Protein AF-A0A928U5S9-F1 (afdb_monomer_lite)

pLDDT: mean 78.38, std 16.63, range [37.66, 92.5]

Sequence (80 aa):
MVAEKELKQKIFVCPHCKGTNFIFFGMQRQKGLFKGRELWNCKTCHSTFAREAIDVNNLEENTSFNSKTFPFYYKARFSC

Structure (mmCIF, N/CA/C/O backbone):
data_AF-A0A928U5S9-F1
#
_entry.id   AF-A0A928U5S9-F1
#
loop_
_atom_site.group_PDB
_atom_site.id
_atom_site.type_symbol
_atom_site.label_atom_id
_atom_site.label_alt_id
_atom_site.label_comp_id
_atom_site.label_asym_id
_atom_site.label_entity_id
_atom_site.label_seq_id
_atom_site.pdbx_PDB_ins_code
_atom_site.Cartn_x
_atom_site.Cartn_y
_atom_site.Cartn_z
_atom_site.occupancy
_atom_site.B_iso_or_equiv
_atom_site.auth_seq_id
_atom_site.auth_comp_id
_atom_site.auth_asym_id
_atom_site.auth_atom_id
_atom_site.pdbx_PDB_model_num
ATOM 1 N N . MET A 1 1 ? 14.561 35.975 -8.383 1.00 45.09 1 MET A N 1
ATOM 2 C CA . MET A 1 1 ? 13.192 35.427 -8.289 1.00 45.09 1 MET A CA 1
ATOM 3 C C . MET A 1 1 ? 13.168 34.035 -8.902 1.00 45.09 1 MET A C 1
ATOM 5 O O . MET A 1 1 ? 12.892 33.937 -10.081 1.00 45.09 1 MET A O 1
ATOM 9 N N . VAL A 1 2 ? 13.449 32.979 -8.144 1.00 43.50 2 VAL A N 1
ATOM 10 C CA . VAL A 1 2 ? 12.749 31.694 -8.294 1.00 43.50 2 VAL A CA 1
ATOM 11 C C . VAL A 1 2 ? 12.793 31.102 -6.898 1.00 43.50 2 VAL A C 1
ATOM 13 O O . VAL A 1 2 ? 13.865 30.809 -6.387 1.00 43.50 2 VAL A O 1
ATOM 16 N N . ALA A 1 3 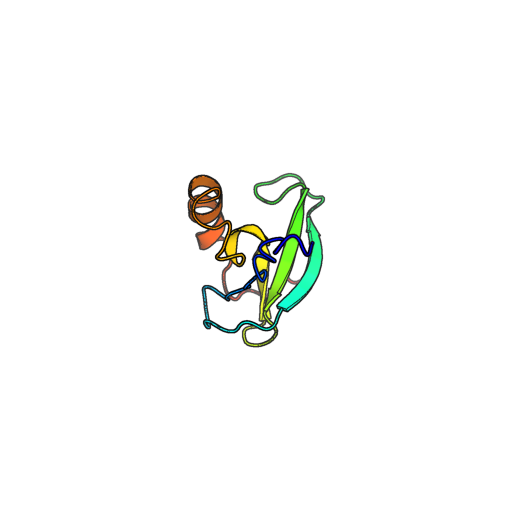? 11.642 31.060 -6.235 1.00 44.25 3 ALA A N 1
ATOM 17 C CA . ALA A 1 3 ? 11.506 30.333 -4.991 1.00 44.25 3 ALA A CA 1
ATOM 18 C C . ALA A 1 3 ? 11.845 28.874 -5.300 1.00 44.25 3 ALA A C 1
ATOM 20 O O . ALA A 1 3 ? 11.070 28.197 -5.980 1.00 44.25 3 ALA A O 1
ATOM 21 N N . GLU A 1 4 ? 13.009 28.421 -4.840 1.00 45.94 4 GLU A N 1
ATOM 22 C CA . GLU A 1 4 ? 13.354 27.011 -4.718 1.00 45.94 4 GLU A CA 1
ATOM 23 C C . GLU A 1 4 ? 12.391 26.425 -3.687 1.00 45.94 4 GLU A C 1
ATOM 25 O O . GLU A 1 4 ? 12.657 26.300 -2.496 1.00 45.94 4 GLU A O 1
ATOM 30 N N . LYS A 1 5 ? 11.164 26.185 -4.150 1.00 45.31 5 LYS A N 1
ATOM 31 C CA . LYS A 1 5 ? 10.167 25.396 -3.459 1.00 45.31 5 LYS A CA 1
ATOM 32 C C . LYS A 1 5 ? 10.786 24.012 -3.432 1.00 45.31 5 LYS A C 1
ATOM 34 O O . LYS A 1 5 ? 10.694 23.309 -4.432 1.00 45.31 5 LYS A O 1
ATOM 39 N N . GLU A 1 6 ? 11.476 23.706 -2.335 1.00 45.81 6 GLU A N 1
ATOM 40 C CA . GLU A 1 6 ? 11.901 22.381 -1.892 1.00 45.81 6 GLU A CA 1
ATOM 41 C C . GLU A 1 6 ? 10.829 21.366 -2.293 1.00 45.81 6 GLU A C 1
ATOM 43 O O . GLU A 1 6 ? 9.847 21.117 -1.586 1.00 45.81 6 GLU A O 1
ATOM 48 N N . LEU A 1 7 ? 10.959 20.838 -3.507 1.00 47.06 7 LEU A N 1
ATOM 49 C CA . LEU A 1 7 ? 10.074 19.832 -4.036 1.00 47.06 7 LEU A CA 1
ATOM 50 C C . LEU A 1 7 ? 10.569 18.571 -3.352 1.00 47.06 7 LEU A C 1
ATOM 52 O O . LEU A 1 7 ? 11.356 17.843 -3.947 1.00 47.06 7 LEU A O 1
ATOM 56 N N . LYS A 1 8 ? 10.180 18.367 -2.081 1.00 47.94 8 LYS A N 1
ATOM 57 C CA . LYS A 1 8 ? 10.343 17.100 -1.360 1.00 47.94 8 LYS A CA 1
ATOM 58 C C . LYS A 1 8 ? 9.892 16.020 -2.333 1.00 47.94 8 LYS A C 1
ATOM 60 O O . LYS A 1 8 ? 8.689 15.812 -2.521 1.00 47.94 8 LYS A O 1
ATOM 65 N N . GLN A 1 9 ? 10.841 15.403 -3.031 1.00 54.59 9 GLN A N 1
ATOM 66 C CA . GLN A 1 9 ? 10.550 14.330 -3.957 1.00 54.59 9 GLN A CA 1
ATOM 67 C C . GLN A 1 9 ? 9.918 13.261 -3.081 1.00 54.59 9 GLN A C 1
ATOM 69 O O . GLN A 1 9 ? 10.534 12.800 -2.123 1.00 54.59 9 GLN A O 1
ATOM 74 N N . LYS A 1 10 ? 8.636 12.964 -3.312 1.00 63.25 10 LYS A N 1
ATOM 75 C CA . LYS A 1 10 ? 7.920 11.932 -2.561 1.00 63.25 10 LYS A CA 1
ATOM 76 C C . LYS A 1 10 ? 8.559 10.600 -2.924 1.00 63.25 10 LYS A C 1
ATOM 78 O O . LYS A 1 10 ? 8.234 10.014 -3.953 1.00 63.25 10 LYS A O 1
ATOM 83 N N . ILE A 1 11 ? 9.526 10.178 -2.121 1.00 83.81 11 ILE A N 1
ATOM 84 C CA . ILE A 1 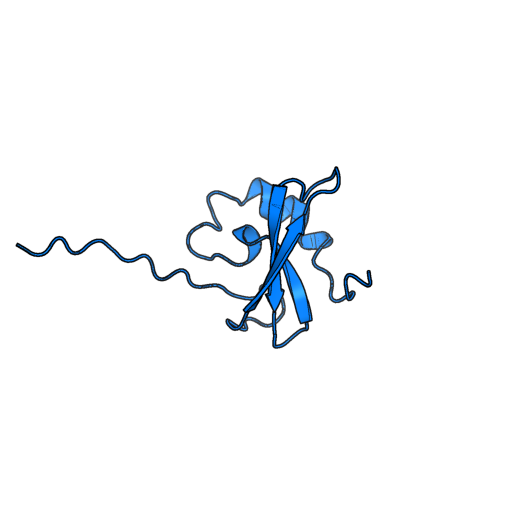11 ? 10.241 8.928 -2.318 1.00 83.81 11 ILE A CA 1
ATOM 85 C C . ILE A 1 11 ? 9.425 7.855 -1.598 1.00 83.81 11 ILE A C 1
ATOM 87 O O . ILE A 1 11 ? 9.327 7.834 -0.373 1.00 83.81 11 ILE A O 1
ATOM 91 N N . PHE A 1 12 ? 8.790 6.979 -2.371 1.00 89.44 12 PHE A N 1
ATOM 92 C CA . PHE A 1 12 ? 8.106 5.818 -1.819 1.00 89.44 12 PHE A CA 1
ATOM 93 C C . PHE A 1 12 ? 9.059 4.625 -1.804 1.00 89.44 12 PHE A C 1
ATOM 95 O O . PHE A 1 12 ? 9.645 4.302 -2.834 1.00 89.44 12 PHE A O 1
ATOM 102 N N . VAL A 1 13 ? 9.211 3.954 -0.660 1.00 90.88 13 VAL A N 1
ATOM 103 C CA . VAL A 1 13 ? 10.077 2.777 -0.506 1.00 90.88 13 VAL A CA 1
ATOM 104 C C . VAL A 1 13 ? 9.300 1.636 0.127 1.00 90.88 13 VAL A C 1
ATOM 106 O O . VAL A 1 13 ? 8.695 1.770 1.187 1.00 90.88 13 VAL A O 1
ATOM 109 N N . CYS A 1 14 ? 9.344 0.472 -0.515 1.00 89.94 14 CYS A N 1
ATOM 110 C CA . CYS A 1 14 ? 8.684 -0.721 -0.014 1.00 89.94 14 CYS A CA 1
ATOM 111 C C . CYS A 1 14 ? 9.433 -1.251 1.212 1.00 89.94 14 CYS A C 1
ATOM 113 O O . CYS A 1 14 ? 10.606 -1.613 1.088 1.00 89.94 14 CYS A O 1
ATOM 115 N N . PRO A 1 15 ? 8.787 -1.390 2.381 1.00 86.56 15 PRO A N 1
ATOM 116 C CA . PRO A 1 15 ? 9.466 -1.901 3.564 1.00 86.56 15 PRO A CA 1
ATOM 117 C C . PRO A 1 15 ? 9.923 -3.357 3.394 1.00 86.56 15 PRO A C 1
ATOM 119 O O . PRO A 1 15 ? 10.938 -3.735 3.975 1.00 86.56 15 PRO A O 1
ATOM 122 N N . HIS A 1 16 ? 9.229 -4.139 2.558 1.00 87.38 16 HIS A N 1
ATOM 123 C CA . HIS A 1 16 ? 9.507 -5.559 2.323 1.00 87.38 16 HIS A CA 1
ATOM 124 C C . HIS A 1 16 ? 10.643 -5.829 1.339 1.00 87.38 16 HIS A C 1
ATOM 126 O O . HIS A 1 16 ? 11.503 -6.660 1.610 1.00 87.38 16 HIS A O 1
ATOM 132 N N . CYS A 1 17 ? 10.623 -5.180 0.174 1.00 89.88 17 CYS A N 1
ATOM 133 C CA . CYS A 1 17 ? 11.557 -5.481 -0.917 1.00 89.88 17 CYS A CA 1
ATOM 134 C C . CYS A 1 17 ? 12.429 -4.290 -1.318 1.00 89.88 17 CYS A C 1
ATOM 136 O O . CYS A 1 17 ? 13.152 -4.383 -2.301 1.00 89.88 17 CYS A O 1
ATOM 138 N N . LYS A 1 18 ? 12.309 -3.156 -0.613 1.00 89.56 18 LYS A N 1
ATOM 139 C CA . LYS A 1 18 ? 13.007 -1.888 -0.891 1.00 89.56 18 LYS A CA 1
ATOM 140 C C . LYS A 1 18 ? 12.768 -1.301 -2.291 1.00 89.56 18 LYS A C 1
ATOM 142 O O . LYS A 1 18 ? 13.407 -0.327 -2.662 1.00 89.56 18 LYS A O 1
ATOM 147 N N . GLY A 1 19 ? 11.815 -1.846 -3.051 1.00 89.25 19 GLY A N 1
ATOM 148 C CA . GLY A 1 19 ? 11.411 -1.316 -4.353 1.00 89.25 19 GLY A CA 1
ATOM 149 C C . GLY A 1 19 ? 10.664 0.012 -4.233 1.00 89.25 19 GLY A C 1
ATOM 150 O O . GLY A 1 19 ? 9.967 0.249 -3.249 1.00 89.25 19 GLY A O 1
ATOM 151 N N . THR A 1 20 ? 10.781 0.855 -5.255 1.00 91.25 20 THR A N 1
ATOM 152 C CA . THR A 1 20 ? 10.216 2.217 -5.286 1.00 91.25 20 THR A CA 1
ATOM 153 C C . THR A 1 20 ? 9.019 2.366 -6.229 1.00 91.25 20 THR A C 1
ATOM 155 O O . THR A 1 20 ? 8.386 3.417 -6.288 1.00 91.25 20 THR A O 1
ATOM 158 N N . ASN A 1 21 ? 8.670 1.300 -6.955 1.00 90.44 21 ASN A N 1
ATOM 159 C CA . ASN A 1 21 ? 7.572 1.296 -7.915 1.00 90.44 21 ASN A CA 1
ATOM 160 C C . ASN A 1 21 ? 6.253 0.896 -7.252 1.00 90.44 21 ASN A C 1
ATOM 162 O O . ASN A 1 21 ? 6.063 -0.261 -6.856 1.00 90.44 21 ASN A O 1
ATOM 166 N N . PHE A 1 22 ? 5.316 1.841 -7.210 1.00 91.06 22 PHE A N 1
ATOM 167 C CA . PHE A 1 22 ? 3.988 1.652 -6.637 1.00 91.06 22 PHE A CA 1
ATOM 168 C C . PHE A 1 22 ? 2.881 2.012 -7.621 1.00 91.06 22 PHE A C 1
ATOM 170 O O . PHE A 1 22 ? 3.069 2.793 -8.553 1.00 91.06 22 PHE A O 1
ATOM 177 N N . ILE A 1 23 ? 1.708 1.432 -7.398 1.00 92.25 23 ILE A N 1
ATOM 178 C CA . ILE A 1 23 ? 0.458 1.817 -8.043 1.00 92.25 23 ILE A CA 1
ATOM 179 C C . ILE A 1 23 ? -0.582 2.107 -6.966 1.00 92.25 23 ILE A C 1
ATOM 181 O O . ILE A 1 23 ? -0.669 1.389 -5.969 1.00 92.25 23 ILE A O 1
ATOM 185 N N . PHE A 1 24 ? -1.359 3.168 -7.158 1.00 91.50 24 PHE A N 1
ATOM 186 C CA . PHE A 1 24 ? -2.485 3.463 -6.285 1.00 91.50 24 PHE A CA 1
ATOM 187 C C . PHE A 1 24 ? -3.519 2.336 -6.385 1.00 91.50 24 PHE A C 1
ATOM 189 O O . PHE A 1 24 ? -3.952 1.988 -7.482 1.00 91.50 24 PHE A O 1
ATOM 196 N N . PHE A 1 25 ? -3.883 1.751 -5.244 1.00 89.38 25 PHE A N 1
ATOM 197 C CA . PHE A 1 25 ? -4.869 0.673 -5.169 1.00 89.38 25 PHE A CA 1
ATOM 198 C C . PHE A 1 25 ? -6.266 1.222 -4.868 1.00 89.38 25 PHE A C 1
ATOM 200 O O . PHE A 1 25 ? -7.246 0.798 -5.472 1.00 89.38 25 PHE A O 1
ATOM 207 N N . GLY A 1 26 ? -6.363 2.181 -3.944 1.00 90.69 26 GLY A N 1
ATOM 208 C CA . GLY A 1 26 ? -7.639 2.773 -3.559 1.00 90.69 26 GLY A CA 1
ATOM 209 C C . GLY A 1 26 ? -7.616 3.411 -2.176 1.00 90.69 26 GLY A C 1
ATOM 210 O O . GLY A 1 26 ? -6.627 3.349 -1.452 1.00 90.69 26 GLY A O 1
ATOM 211 N N . MET A 1 27 ? -8.742 4.007 -1.790 1.00 92.50 27 MET A N 1
ATOM 212 C CA . MET A 1 27 ? -8.970 4.480 -0.423 1.00 92.50 27 MET A CA 1
ATOM 213 C C . MET A 1 27 ? -9.669 3.400 0.396 1.00 92.50 27 MET A C 1
ATOM 215 O O . MET A 1 27 ? -10.702 2.874 -0.026 1.00 92.50 27 MET A O 1
ATOM 219 N N . GLN A 1 28 ? -9.163 3.112 1.592 1.00 90.12 28 GLN A N 1
ATOM 220 C CA . GLN A 1 28 ? -9.826 2.176 2.490 1.00 90.12 28 GLN A CA 1
ATOM 221 C C . GLN A 1 28 ? -11.052 2.835 3.134 1.00 90.12 28 GLN A C 1
ATOM 223 O O . GLN A 1 28 ? -10.942 3.766 3.933 1.00 90.12 28 GLN A O 1
ATOM 228 N N . ARG A 1 29 ? -12.242 2.337 2.797 1.00 88.81 29 ARG A N 1
ATOM 229 C CA . ARG A 1 29 ? -13.522 2.870 3.296 1.00 88.81 29 ARG A CA 1
ATOM 230 C C . ARG A 1 29 ? -14.039 2.124 4.521 1.00 88.81 29 ARG A C 1
ATOM 232 O O . ARG A 1 29 ? -14.843 2.673 5.276 1.00 88.81 29 ARG A O 1
ATOM 239 N N . GLN A 1 30 ? -13.595 0.885 4.719 1.00 85.00 30 GLN A N 1
ATOM 240 C CA . GLN A 1 30 ? -14.069 0.057 5.819 1.00 85.00 30 GLN A CA 1
ATOM 241 C C . GLN A 1 30 ? -13.582 0.594 7.169 1.00 85.00 30 GLN A C 1
ATOM 243 O O . GLN A 1 30 ? -12.504 1.185 7.278 1.00 85.00 30 GLN A O 1
ATOM 248 N N . LYS A 1 31 ? -14.402 0.403 8.213 1.00 83.38 31 LYS A N 1
ATOM 249 C CA . LYS A 1 31 ? -14.002 0.699 9.594 1.00 83.38 31 LYS A CA 1
ATOM 250 C C . LYS A 1 31 ? -12.801 -0.178 9.958 1.00 83.38 31 LYS A C 1
ATOM 252 O O . LYS A 1 31 ? -12.781 -1.355 9.626 1.00 83.38 31 LYS A O 1
ATOM 257 N N . GLY A 1 32 ? -11.817 0.394 10.644 1.00 86.00 32 GLY A N 1
ATOM 258 C CA . GLY A 1 32 ? -10.608 -0.320 11.044 1.00 86.00 32 GLY A CA 1
ATOM 259 C C . GLY A 1 32 ? -9.384 0.586 11.046 1.00 86.00 32 GLY A C 1
ATOM 260 O O . GLY A 1 32 ? -9.500 1.801 10.877 1.00 86.00 32 GLY A O 1
ATOM 261 N N . LEU A 1 33 ? -8.212 -0.027 11.215 1.00 85.00 33 LEU A N 1
ATOM 262 C CA . LEU A 1 33 ? -6.929 0.665 11.362 1.00 85.00 33 LEU A CA 1
ATOM 263 C C . LEU A 1 33 ? -6.595 1.574 10.167 1.00 85.00 33 LEU A C 1
ATOM 265 O O . LEU A 1 33 ? -6.036 2.649 10.346 1.00 85.00 33 LEU A O 1
ATOM 269 N N . PHE A 1 34 ? -6.990 1.168 8.961 1.00 86.75 34 PHE A N 1
AT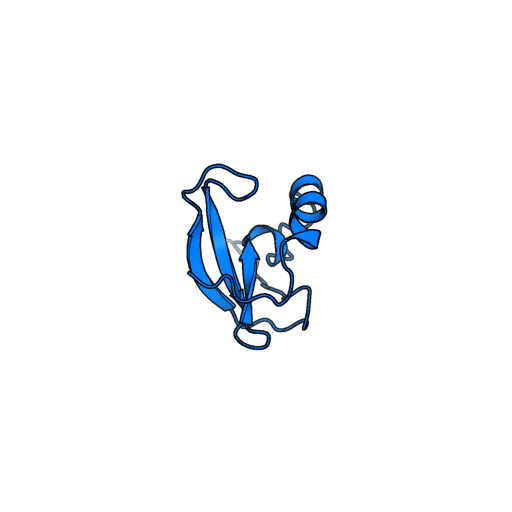OM 270 C CA . PHE A 1 34 ? -6.686 1.864 7.709 1.00 86.75 34 PHE A CA 1
ATOM 271 C C . PHE A 1 34 ? -7.801 2.797 7.215 1.00 86.75 34 PHE A C 1
ATOM 273 O O . PHE A 1 34 ? -7.695 3.329 6.115 1.00 86.75 34 PHE A O 1
ATOM 280 N N . LYS A 1 35 ? -8.889 3.000 7.971 1.00 90.06 35 LYS A N 1
ATOM 281 C CA . LYS A 1 35 ? -10.037 3.796 7.506 1.00 90.06 35 LYS A CA 1
ATOM 282 C C . LYS A 1 35 ? -9.606 5.202 7.063 1.00 90.06 35 LYS A C 1
ATOM 284 O O . LYS A 1 35 ? -8.988 5.934 7.831 1.00 90.06 35 LYS A O 1
ATOM 289 N N . GLY A 1 36 ? -9.994 5.587 5.849 1.00 89.75 36 GLY A N 1
ATOM 290 C CA . GLY A 1 36 ? -9.709 6.900 5.265 1.00 89.75 36 GLY A CA 1
ATOM 291 C C . GLY A 1 36 ? -8.278 7.071 4.752 1.00 89.75 36 GLY A C 1
ATOM 292 O O . GLY A 1 36 ? -7.910 8.179 4.382 1.00 89.75 36 GLY A O 1
ATOM 293 N N . ARG A 1 37 ? -7.473 6.002 4.734 1.00 90.06 37 ARG A N 1
ATOM 294 C CA . ARG A 1 37 ? -6.089 6.027 4.253 1.00 90.06 37 ARG A CA 1
ATOM 295 C C . ARG A 1 37 ? -6.008 5.584 2.794 1.00 90.06 37 ARG A C 1
ATOM 297 O O . ARG A 1 37 ? -6.782 4.733 2.340 1.00 90.06 37 ARG A O 1
ATOM 304 N N . GLU A 1 38 ? -5.041 6.146 2.076 1.00 92.38 38 GLU A N 1
ATOM 305 C CA . GLU A 1 38 ? -4.680 5.720 0.724 1.00 92.38 38 GLU A CA 1
ATOM 306 C C . GLU A 1 38 ? -3.850 4.437 0.786 1.00 92.38 38 GLU A C 1
ATOM 308 O O . GLU A 1 38 ? -2.828 4.388 1.471 1.00 92.38 38 GLU A O 1
ATOM 313 N N . LEU A 1 39 ? -4.262 3.423 0.031 1.00 91.38 39 LEU A N 1
ATOM 314 C CA . LEU A 1 39 ? -3.550 2.165 -0.126 1.00 91.38 39 LEU A CA 1
ATOM 315 C C . LEU A 1 39 ? -2.833 2.110 -1.476 1.00 91.38 39 LEU A C 1
ATOM 317 O O . LEU A 1 39 ? -3.382 2.478 -2.518 1.00 91.38 39 LEU A O 1
ATOM 321 N N . TRP A 1 40 ? -1.608 1.601 -1.448 1.00 92.38 40 TRP A N 1
ATOM 322 C CA . TRP A 1 40 ? -0.682 1.550 -2.571 1.00 92.38 40 TRP A CA 1
ATOM 323 C C . TRP A 1 40 ? -0.082 0.156 -2.684 1.00 92.38 40 TRP A C 1
ATOM 325 O O . TRP A 1 40 ? 0.405 -0.402 -1.702 1.00 92.38 40 TRP A O 1
ATOM 335 N N . ASN A 1 41 ? -0.099 -0.413 -3.885 1.00 90.94 41 ASN A N 1
ATOM 336 C CA . ASN A 1 41 ? 0.459 -1.729 -4.158 1.00 90.94 41 ASN A CA 1
ATOM 337 C C . ASN A 1 41 ? 1.884 -1.603 -4.713 1.00 90.94 41 ASN A C 1
ATOM 339 O O . ASN A 1 41 ? 2.125 -0.861 -5.666 1.00 90.94 41 ASN A O 1
ATOM 343 N N . CYS A 1 42 ? 2.833 -2.328 -4.123 1.00 91.50 42 CYS A N 1
ATOM 344 C CA . CYS A 1 42 ? 4.194 -2.424 -4.638 1.00 91.50 42 CYS A CA 1
ATOM 345 C C . CYS A 1 42 ? 4.221 -3.343 -5.864 1.00 91.50 42 CYS A C 1
ATOM 347 O O . CYS A 1 42 ? 3.908 -4.525 -5.753 1.00 91.50 42 CYS A O 1
ATOM 349 N N . LYS A 1 43 ? 4.684 -2.850 -7.016 1.00 89.81 43 LYS A N 1
ATOM 350 C CA . LYS A 1 43 ? 4.710 -3.652 -8.253 1.00 89.81 43 LYS A CA 1
ATOM 351 C C . LYS A 1 43 ? 5.703 -4.820 -8.219 1.00 89.81 43 LYS A C 1
ATOM 353 O O . LYS A 1 43 ? 5.556 -5.743 -9.006 1.00 89.81 43 LYS A O 1
ATOM 358 N N . THR A 1 44 ? 6.698 -4.781 -7.330 1.00 89.62 44 THR A N 1
ATOM 359 C CA . THR A 1 44 ? 7.745 -5.813 -7.233 1.00 89.62 44 THR A CA 1
ATOM 360 C C . THR A 1 44 ? 7.326 -6.997 -6.365 1.00 89.62 44 THR A C 1
ATOM 362 O O . THR A 1 44 ? 7.554 -8.141 -6.733 1.00 89.62 44 THR A O 1
ATOM 365 N N . CYS A 1 45 ? 6.743 -6.738 -5.190 1.00 89.31 45 CYS A N 1
ATOM 366 C CA . CYS A 1 45 ? 6.366 -7.792 -4.237 1.00 89.31 45 CYS A CA 1
ATOM 367 C C . CYS A 1 45 ? 4.851 -7.968 -4.080 1.00 89.31 45 CYS A C 1
ATOM 369 O O . CYS A 1 45 ? 4.417 -8.798 -3.284 1.00 89.31 45 CYS A O 1
ATOM 371 N N . HIS A 1 46 ? 4.059 -7.167 -4.798 1.00 88.06 46 HIS A N 1
ATOM 372 C CA . HIS A 1 46 ? 2.594 -7.163 -4.804 1.00 88.06 46 HIS A CA 1
ATOM 373 C C . HIS A 1 46 ? 1.933 -6.966 -3.434 1.00 88.06 46 HIS A C 1
ATOM 375 O O . HIS A 1 46 ? 0.730 -7.181 -3.298 1.00 88.06 46 HIS A O 1
ATOM 381 N N . SER A 1 47 ? 2.692 -6.532 -2.426 1.00 87.44 47 SER A N 1
ATOM 382 C CA . SER A 1 47 ? 2.164 -6.168 -1.111 1.00 87.44 47 SER A CA 1
ATOM 383 C C . SER A 1 47 ? 1.515 -4.785 -1.172 1.00 87.44 47 SER A C 1
ATOM 385 O O . SER A 1 47 ? 1.990 -3.902 -1.894 1.00 87.44 47 SER A O 1
ATOM 387 N N . THR A 1 48 ? 0.435 -4.603 -0.418 1.00 88.75 48 THR A N 1
ATOM 388 C CA . THR A 1 48 ? -0.292 -3.333 -0.332 1.00 88.75 48 THR A CA 1
ATOM 389 C C . THR A 1 48 ? -0.001 -2.662 1.003 1.00 88.75 48 THR A C 1
ATOM 391 O O . THR A 1 48 ? -0.045 -3.307 2.046 1.00 88.75 48 THR A O 1
ATOM 394 N N . PHE A 1 49 ? 0.276 -1.363 0.962 1.00 89.56 49 PHE A N 1
ATOM 395 C CA . PHE A 1 49 ? 0.665 -0.551 2.110 1.00 89.56 49 PHE A CA 1
ATOM 396 C C . PHE A 1 49 ? -0.189 0.709 2.176 1.00 89.56 49 PHE A C 1
ATOM 398 O O . PHE A 1 49 ? -0.616 1.206 1.133 1.00 89.56 49 PHE A O 1
ATOM 405 N N . ALA A 1 50 ? -0.407 1.268 3.368 1.00 90.88 50 ALA A N 1
ATOM 406 C CA . ALA A 1 50 ? -0.856 2.652 3.437 1.00 90.88 50 ALA A CA 1
ATOM 407 C C . ALA A 1 50 ? 0.284 3.576 3.003 1.00 90.88 50 ALA A C 1
ATOM 409 O O . ALA A 1 50 ? 1.463 3.262 3.194 1.00 90.88 50 ALA A O 1
ATOM 410 N N . ARG A 1 51 ? -0.064 4.723 2.423 1.00 90.56 51 ARG A N 1
ATOM 411 C CA . ARG A 1 51 ? 0.915 5.682 1.906 1.00 90.56 51 ARG A CA 1
ATOM 412 C C . ARG A 1 51 ? 1.940 6.105 2.959 1.00 90.56 51 ARG A C 1
ATOM 414 O O . ARG A 1 51 ? 3.124 6.187 2.661 1.00 90.56 51 ARG A O 1
ATOM 421 N N . GLU A 1 52 ? 1.497 6.326 4.189 1.00 89.19 52 GLU A N 1
ATOM 422 C CA . GLU A 1 52 ? 2.321 6.775 5.314 1.00 89.1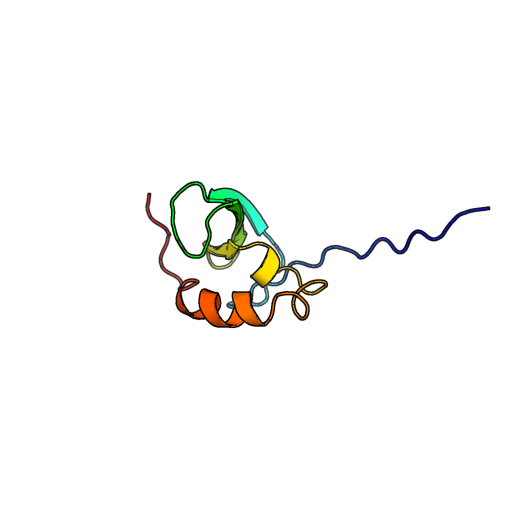9 52 GLU A CA 1
ATOM 423 C C . GLU A 1 52 ? 3.413 5.769 5.707 1.00 89.19 52 GLU A C 1
ATOM 425 O O . GLU A 1 52 ? 4.422 6.151 6.297 1.00 89.19 52 GLU A O 1
ATOM 430 N N . ALA A 1 53 ? 3.228 4.493 5.361 1.00 87.75 53 ALA A N 1
ATOM 431 C CA . ALA A 1 53 ? 4.197 3.437 5.633 1.00 87.75 53 ALA A CA 1
ATOM 432 C C . ALA A 1 53 ? 5.265 3.294 4.537 1.00 87.75 53 ALA A C 1
ATOM 434 O O . ALA A 1 53 ? 6.273 2.626 4.761 1.00 87.75 53 ALA A O 1
ATOM 435 N N . ILE A 1 54 ? 5.045 3.887 3.360 1.00 89.62 54 ILE A N 1
ATOM 436 C CA . ILE A 1 54 ? 5.985 3.848 2.229 1.00 89.62 54 ILE A CA 1
ATOM 437 C C . ILE A 1 54 ? 6.613 5.214 1.941 1.00 89.62 54 ILE A C 1
ATOM 439 O O . ILE A 1 54 ? 7.669 5.257 1.322 1.00 89.62 54 ILE A O 1
ATOM 443 N N . ASP A 1 55 ? 6.004 6.317 2.382 1.00 90.19 55 ASP A N 1
ATOM 444 C CA . ASP A 1 55 ? 6.519 7.682 2.231 1.00 90.19 55 ASP A CA 1
ATOM 445 C C . ASP A 1 55 ? 7.642 7.973 3.230 1.00 90.19 55 ASP A C 1
ATOM 447 O O . ASP A 1 55 ? 7.398 8.303 4.392 1.00 90.19 55 ASP A O 1
ATOM 451 N N . VAL A 1 56 ? 8.891 7.871 2.767 1.00 81.38 56 VAL A N 1
ATOM 452 C CA . VAL A 1 56 ? 10.077 8.055 3.622 1.00 81.38 56 VAL A CA 1
ATOM 453 C C . VAL A 1 56 ? 10.202 9.467 4.184 1.00 81.38 56 VAL A C 1
ATOM 455 O O . VAL A 1 56 ? 10.789 9.634 5.246 1.00 81.38 56 VAL A O 1
ATOM 458 N N . ASN A 1 57 ? 9.602 10.472 3.539 1.00 79.69 57 ASN A N 1
ATOM 459 C CA . ASN A 1 57 ? 9.637 11.849 4.037 1.00 79.69 57 ASN A CA 1
ATOM 460 C C . ASN A 1 57 ? 8.688 12.083 5.219 1.00 79.69 57 ASN A C 1
ATOM 462 O O . ASN A 1 57 ? 8.831 13.090 5.907 1.00 79.69 57 ASN A O 1
ATOM 466 N N . ASN A 1 58 ? 7.712 11.191 5.415 1.00 74.25 58 ASN A N 1
ATOM 467 C CA . ASN A 1 58 ? 6.657 11.306 6.425 1.00 74.25 58 ASN A CA 1
ATOM 468 C C . ASN A 1 58 ? 6.664 10.118 7.405 1.00 74.25 58 ASN A C 1
ATOM 470 O O . ASN A 1 58 ? 5.695 9.911 8.143 1.00 74.25 58 ASN A O 1
ATOM 474 N N . LEU A 1 59 ? 7.740 9.321 7.406 1.00 68.31 59 LEU A N 1
ATOM 475 C CA . LEU A 1 59 ? 7.831 8.105 8.211 1.00 68.31 59 LEU A CA 1
ATOM 476 C C . LEU A 1 59 ? 7.867 8.423 9.715 1.00 68.31 59 LEU A C 1
ATOM 478 O O . LEU A 1 59 ? 7.194 7.746 10.492 1.00 68.31 59 LEU A O 1
ATOM 482 N N . GLU A 1 60 ? 8.604 9.471 10.104 1.00 68.69 60 GLU A N 1
ATOM 483 C CA . GLU A 1 60 ? 8.776 9.895 11.503 1.00 68.69 60 GLU A CA 1
ATOM 484 C C . GLU A 1 60 ? 7.476 10.447 12.103 1.00 68.69 60 GLU A C 1
ATOM 486 O O . GLU A 1 60 ? 7.082 10.059 13.205 1.00 68.69 60 GLU A O 1
ATOM 491 N N . GLU A 1 61 ? 6.737 11.258 11.341 1.00 72.94 61 GLU A N 1
ATOM 492 C CA . GLU A 1 61 ? 5.437 11.802 11.761 1.00 72.94 61 GLU A CA 1
ATOM 493 C C . GLU A 1 61 ? 4.387 10.699 11.972 1.00 72.94 61 GLU A C 1
ATOM 495 O O . GLU A 1 61 ? 3.485 10.826 12.801 1.00 72.94 61 GLU A O 1
ATOM 500 N N . ASN A 1 62 ? 4.523 9.576 11.260 1.00 78.12 62 ASN A N 1
ATOM 501 C CA . ASN A 1 62 ? 3.578 8.463 11.306 1.00 78.12 62 ASN A CA 1
ATOM 502 C C . ASN A 1 62 ? 4.091 7.257 12.100 1.00 78.12 62 ASN A C 1
ATOM 504 O O . ASN A 1 62 ? 3.480 6.192 12.034 1.00 78.12 62 ASN A O 1
ATOM 508 N N . THR A 1 63 ? 5.148 7.402 12.905 1.00 78.12 63 THR A N 1
ATOM 509 C CA . THR 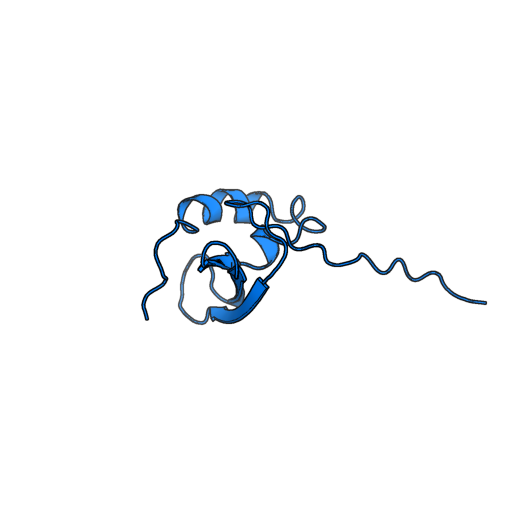A 1 63 ? 5.789 6.286 13.630 1.00 78.12 63 THR A CA 1
ATOM 510 C C . THR A 1 63 ? 4.798 5.450 14.457 1.00 78.12 63 THR A C 1
ATOM 512 O O . THR A 1 63 ? 4.839 4.220 14.423 1.00 78.12 63 THR A O 1
ATOM 515 N N . SER A 1 64 ? 3.847 6.093 15.149 1.00 82.00 64 SER A N 1
ATOM 516 C CA . SER A 1 64 ? 2.812 5.412 15.958 1.00 82.00 64 SER A CA 1
ATOM 517 C C . SER A 1 64 ? 1.800 4.622 15.116 1.00 82.00 64 SER A C 1
ATOM 519 O O . SER A 1 64 ? 1.305 3.575 15.533 1.00 82.00 64 SER A O 1
ATOM 521 N N . PHE A 1 65 ? 1.484 5.104 13.915 1.00 83.69 65 PHE A N 1
ATOM 522 C CA . PHE A 1 65 ? 0.607 4.403 12.978 1.00 83.69 65 PHE A CA 1
ATOM 523 C C . PHE A 1 65 ? 1.359 3.284 12.252 1.00 83.69 65 PHE A C 1
ATOM 525 O O . PHE A 1 65 ? 0.866 2.161 12.155 1.00 83.69 65 PHE A O 1
ATOM 532 N N . ASN A 1 66 ? 2.572 3.570 11.788 1.00 80.75 66 ASN A N 1
ATOM 533 C CA . ASN A 1 66 ? 3.427 2.638 11.067 1.00 80.75 66 ASN A CA 1
ATOM 534 C C . ASN A 1 66 ? 3.769 1.419 11.929 1.00 80.75 66 ASN A C 1
ATOM 536 O O . ASN A 1 66 ? 3.625 0.297 11.455 1.00 80.75 66 ASN A O 1
ATOM 540 N N . SER A 1 67 ? 4.092 1.601 13.213 1.00 83.25 67 SER A N 1
ATOM 541 C CA . SER A 1 67 ? 4.342 0.481 14.134 1.00 83.25 67 SER A CA 1
ATOM 542 C C . SER A 1 67 ? 3.120 -0.426 14.318 1.00 83.25 67 SER A C 1
ATOM 544 O O . SER A 1 67 ? 3.251 -1.648 14.311 1.00 83.25 67 SER A O 1
ATOM 546 N N . LYS A 1 68 ? 1.916 0.154 14.413 1.00 85.06 68 LYS A N 1
ATOM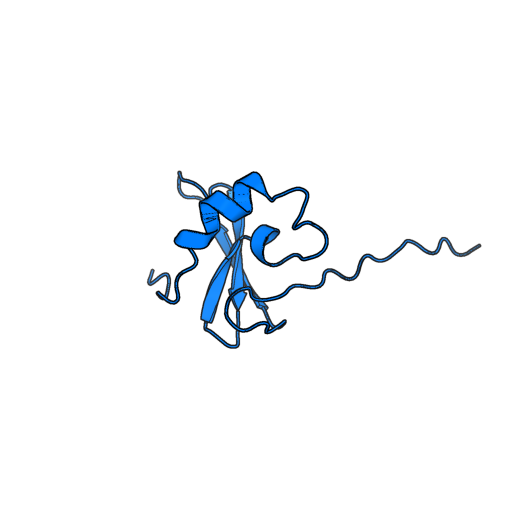 547 C CA . LYS A 1 68 ? 0.655 -0.597 14.533 1.00 85.06 68 LYS A CA 1
ATOM 548 C C . LYS A 1 68 ? 0.259 -1.300 13.241 1.00 85.06 68 LYS A C 1
ATOM 550 O O . LYS A 1 68 ? -0.395 -2.331 13.298 1.00 85.06 68 LYS A O 1
ATOM 555 N N . THR A 1 69 ? 0.603 -0.736 12.088 1.00 82.31 69 THR A N 1
ATOM 556 C CA . THR A 1 69 ? 0.166 -1.235 10.776 1.00 82.31 69 THR A CA 1
ATOM 557 C C . THR A 1 69 ? 1.131 -2.230 10.153 1.00 82.31 69 THR A C 1
ATOM 559 O O . THR A 1 69 ? 0.691 -3.084 9.388 1.00 82.31 69 THR A O 1
ATOM 562 N N . PHE A 1 70 ? 2.414 -2.178 10.518 1.00 81.88 70 PHE A N 1
ATOM 563 C CA . PHE A 1 70 ? 3.458 -3.052 9.983 1.00 81.88 70 PHE A CA 1
ATOM 564 C C . PHE A 1 70 ? 3.109 -4.550 10.009 1.00 81.88 70 PHE A C 1
ATOM 566 O O . PHE A 1 70 ? 3.283 -5.201 8.978 1.00 81.88 70 PHE A O 1
ATOM 573 N N . PRO A 1 71 ? 2.540 -5.109 11.101 1.00 84.19 71 PRO A N 1
ATOM 574 C CA . PRO A 1 71 ? 2.157 -6.523 11.142 1.00 84.19 71 PRO A CA 1
ATOM 575 C C . PRO A 1 71 ? 1.064 -6.902 10.132 1.00 84.19 71 PRO A C 1
ATOM 577 O O . PRO A 1 71 ? 0.958 -8.062 9.743 1.00 84.19 71 PRO A O 1
ATOM 580 N N . PHE A 1 72 ? 0.251 -5.934 9.696 1.00 80.50 72 PHE A N 1
ATOM 581 C CA . PHE A 1 72 ? -0.861 -6.153 8.770 1.00 80.50 72 PHE A CA 1
ATOM 582 C C . PHE A 1 72 ? -0.445 -6.069 7.300 1.00 80.50 72 PHE A C 1
ATOM 584 O O . PHE A 1 72 ? -1.201 -6.500 6.433 1.00 80.50 72 PHE A O 1
ATOM 591 N N . TYR A 1 73 ? 0.747 -5.552 6.995 1.00 79.19 73 TYR A N 1
ATOM 592 C CA . TYR A 1 73 ? 1.232 -5.425 5.621 1.00 79.19 73 TYR A CA 1
ATOM 593 C C . TYR A 1 73 ? 1.875 -6.703 5.075 1.00 79.19 73 TYR A C 1
ATOM 595 O O . TYR A 1 73 ? 2.751 -6.620 4.223 1.00 79.19 73 TYR A O 1
ATOM 603 N N . TYR A 1 74 ? 1.478 -7.888 5.543 1.00 66.12 74 TYR A N 1
ATOM 604 C CA . TYR A 1 74 ? 2.067 -9.157 5.107 1.00 66.12 74 TYR A CA 1
ATOM 605 C C . TYR A 1 74 ? 1.855 -9.421 3.599 1.00 66.12 74 TYR A C 1
ATOM 607 O O . TYR A 1 74 ? 0.924 -8.902 2.990 1.00 66.12 74 TYR A O 1
ATOM 615 N N . LYS A 1 75 ? 2.686 -10.290 2.995 1.00 58.72 75 LYS A N 1
ATOM 616 C CA . LYS A 1 75 ? 2.643 -10.727 1.574 1.00 58.72 75 LYS A CA 1
ATOM 617 C C . LYS A 1 75 ? 1.331 -11.406 1.133 1.00 58.72 75 LYS A C 1
ATOM 619 O O . LYS A 1 75 ? 1.264 -11.962 0.037 1.00 58.72 75 LYS A O 1
ATOM 624 N N . ALA A 1 76 ? 0.298 -11.412 1.967 1.00 48.16 76 ALA A N 1
ATOM 625 C CA . ALA A 1 76 ? -1.005 -11.871 1.546 1.00 48.16 76 ALA A CA 1
ATOM 626 C C . ALA A 1 76 ? -1.560 -10.830 0.574 1.00 48.16 76 ALA A C 1
ATOM 628 O O . ALA A 1 76 ? -1.731 -9.662 0.923 1.00 48.16 76 ALA A O 1
ATOM 629 N N . ARG A 1 77 ? -1.827 -11.261 -0.666 1.00 47.91 77 ARG A N 1
ATOM 630 C CA . ARG A 1 77 ? -2.773 -10.563 -1.537 1.00 47.91 77 ARG A CA 1
ATOM 631 C C . ARG A 1 77 ? -3.951 -10.189 -0.642 1.00 47.91 77 ARG A C 1
ATOM 633 O O . ARG A 1 77 ? -4.550 -11.087 -0.057 1.00 47.91 77 ARG A O 1
ATOM 640 N N . PHE A 1 78 ? -4.257 -8.900 -0.511 1.00 46.97 78 PHE A N 1
ATOM 641 C CA . PHE A 1 78 ? -5.584 -8.488 -0.070 1.00 46.97 78 PHE A CA 1
ATOM 642 C C . PHE A 1 78 ? -6.527 -8.956 -1.184 1.00 46.97 78 PHE A C 1
ATOM 644 O O . PHE A 1 78 ? -6.817 -8.216 -2.119 1.00 46.97 78 PHE A O 1
ATOM 651 N N . SER A 1 79 ? -6.836 -10.252 -1.188 1.00 37.66 79 SER A N 1
ATOM 652 C CA . SER A 1 79 ? -7.802 -10.867 -2.074 1.00 37.66 79 SER A CA 1
ATOM 653 C C . SER A 1 79 ? -9.140 -10.263 -1.697 1.00 37.66 79 SER A C 1
ATOM 655 O O . SER A 1 79 ? -9.545 -10.353 -0.536 1.00 37.66 79 SER A O 1
ATOM 657 N N . CYS A 1 80 ? -9.712 -9.556 -2.668 1.00 37.84 80 CYS A N 1
ATOM 658 C CA . CYS A 1 80 ? -11.066 -9.032 -2.637 1.00 37.84 80 CYS A CA 1
ATOM 659 C C . CYS A 1 80 ? -12.075 -10.104 -2.225 1.00 37.84 80 CYS A C 1
ATOM 661 O O . CYS A 1 80 ? -11.864 -11.280 -2.607 1.00 37.84 80 CYS A O 1
#

Radius of gyration: 13.77 Å; chains: 1; bounding box: 27×47×24 Å

Secondary structure (DSSP, 8-state):
-----------B--TTT----EEEEEE--SSSTTTTPEEEEETTT--EEEHHHHBGGGTTTTHHHHHHHGGG--SS----

Foldseek 3Di:
DDPPPVPVPQQFADPPPRDRDKDWDAQDCDDDLRHRFTWIAHPPLRFIDTSCLGRPVNVVVCVVSNVVCVVVRDSDNPPD